Protein AF-A0ABD0PMD5-F1 (afdb_monomer)

Mean predicted aligned error: 9.63 Å

Secondary structure (DSSP, 8-state):
---EEEEESS--STHHHHHHHTSHHHHHHHHHTTT-EEEEESS--TTSHHHHHHHHHHHHHHHHTTT------HHHHHHHHHHHHHHHHHHHHHHHHHHHHHHHHTT-

Foldseek 3Di:
DDAAEAEDADDDDDPVVVVVCPDPVNVVVCVVVVVHYAYHYPNDCDPVVSVVVVVVSVVVVCVVVVNDDDDDDPVNVVVVVVVVVVVVVVVVVVVVVVVVVVVVVVVD

Organism: Cirrhinus mrigala (NCBI:txid683832)

InterPro domains:
  IPR006703 AIG1-type guanine nucleotide-binding (G) domain [PF04548] (1-87)
  IPR027417 P-loop containing nucleoside triphosphate hydrolase [G3DSA:3.40.50.300] (1-106)
  IPR045058 GTPase GIMA/IAN/Toc [PTHR10903] (1-98)

Nearest PDB structures (foldseek):
  3p1j-assembly2_C  TM=7.530E-01  e=1.617E-03  Homo sapiens
  3zjc-assembly3_E  TM=7.322E-01  e=2.457E-03  Homo sapiens
  3zjc-assembly6_F  TM=6.136E-01  e=3.248E-03  Homo sapiens
  4tle-assembly1_E  TM=4.376E-01  e=2.453E+00  Synechococcus elongatus PCC 7942 = FACHB-805
  4tlb-assembly1_F  TM=4.562E-01  e=3.024E+00  Synechococcus elongatus PCC 7942 = FACHB-805

Radius of gyration: 23.64 Å; Cα contacts (8 Å, |Δi|>4): 59; chains: 1; bounding box: 43×27×69 Å

pLDDT: mean 86.47, std 12.51, range [50.06, 97.69]

Solvent-accessible surface area (backbone atoms only — not comparable to full-atom values): 6458 Å² total; per-residue (Å²): 136,59,68,49,77,45,80,42,73,84,77,87,66,72,73,57,59,57,60,57,50,67,38,67,70,52,40,52,51,32,54,76,33,70,70,32,66,48,76,44,50,74,68,63,64,80,91,44,58,65,58,52,53,49,52,49,54,50,50,55,53,32,58,76,45,75,71,56,78,90,76,80,56,67,68,59,53,52,50,53,51,52,52,50,54,51,51,52,50,54,52,50,54,52,51,53,52,54,48,54,53,52,57,52,63,74,74,108

Structure (mmCIF, N/CA/C/O backbone):
data_AF-A0ABD0PMD5-F1
#
_entry.id   AF-A0ABD0PMD5-F1
#
loop_
_atom_site.group_PDB
_atom_site.id
_atom_site.type_symbol
_atom_site.label_atom_id
_atom_site.label_alt_id
_atom_site.label_comp_id
_atom_site.label_asym_id
_atom_site.label_entity_id
_atom_site.label_seq_id
_atom_site.pdbx_PDB_ins_code
_atom_site.Cartn_x
_atom_site.Cartn_y
_atom_site.Cartn_z
_atom_site.occupancy
_atom_site.B_iso_or_equiv
_atom_site.auth_seq_id
_atom_site.auth_comp_id
_atom_site.auth_asym_id
_atom_site.auth_atom_id
_atom_site.pdbx_PDB_model_num
ATOM 1 N N . HIS A 1 1 ? -6.587 1.522 -4.292 1.00 89.88 1 HIS A N 1
ATOM 2 C CA . HIS A 1 1 ? -5.395 1.467 -5.164 1.00 89.88 1 HIS A CA 1
ATOM 3 C C . HIS A 1 1 ? -4.168 1.526 -4.274 1.00 89.88 1 HIS A C 1
ATOM 5 O O . HIS A 1 1 ? -4.132 2.389 -3.409 1.00 89.88 1 HIS A O 1
ATOM 11 N N . MET A 1 2 ? -3.251 0.564 -4.386 1.00 94.69 2 MET A N 1
ATOM 12 C CA . MET A 1 2 ? -2.101 0.417 -3.482 1.00 94.69 2 MET A CA 1
ATOM 13 C C . MET A 1 2 ? -0.887 -0.096 -4.263 1.00 94.69 2 MET A C 1
ATOM 15 O O . MET A 1 2 ? -1.062 -0.868 -5.208 1.00 94.69 2 MET A O 1
ATOM 19 N N . ILE A 1 3 ? 0.311 0.306 -3.839 1.00 95.12 3 ILE A N 1
ATOM 20 C CA . ILE A 1 3 ? 1.605 -0.193 -4.322 1.00 95.12 3 ILE A CA 1
ATOM 21 C C . ILE A 1 3 ? 2.373 -0.703 -3.104 1.00 95.12 3 ILE A C 1
ATOM 23 O O . ILE A 1 3 ? 2.415 -0.020 -2.081 1.00 95.12 3 ILE A O 1
ATOM 27 N N . VAL A 1 4 ? 2.972 -1.888 -3.208 1.00 93.44 4 VAL A N 1
ATOM 28 C CA . VAL A 1 4 ? 3.857 -2.423 -2.163 1.00 93.44 4 VAL A CA 1
ATOM 29 C C . VAL A 1 4 ? 5.268 -1.874 -2.375 1.00 93.44 4 VAL A C 1
ATOM 31 O O . VAL A 1 4 ? 5.835 -2.041 -3.454 1.00 93.44 4 VAL A O 1
ATOM 34 N N . LEU A 1 5 ? 5.838 -1.218 -1.365 1.00 92.00 5 LEU A N 1
ATOM 35 C CA . LEU A 1 5 ? 7.208 -0.707 -1.409 1.00 92.00 5 LEU A CA 1
ATOM 36 C C . LEU A 1 5 ? 8.120 -1.599 -0.565 1.00 92.00 5 LEU A C 1
ATOM 38 O O . LEU A 1 5 ? 7.904 -1.738 0.637 1.00 92.00 5 LEU A O 1
ATOM 42 N N . PHE A 1 6 ? 9.147 -2.167 -1.189 1.00 87.25 6 PHE A N 1
ATOM 43 C CA . PHE A 1 6 ? 10.204 -2.906 -0.508 1.00 87.25 6 PHE A CA 1
ATOM 44 C C . PHE A 1 6 ? 11.434 -2.016 -0.374 1.00 87.25 6 PHE A C 1
ATOM 46 O O . PHE A 1 6 ? 11.976 -1.560 -1.375 1.00 87.25 6 PHE A O 1
ATOM 53 N N . THR A 1 7 ? 11.882 -1.771 0.852 1.00 84.88 7 THR A N 1
ATOM 54 C CA . THR A 1 7 ? 13.105 -1.012 1.131 1.00 84.88 7 THR A CA 1
ATOM 55 C C . THR A 1 7 ? 14.239 -1.969 1.477 1.00 84.88 7 THR A C 1
ATOM 57 O O . THR A 1 7 ? 14.064 -2.815 2.354 1.00 84.88 7 THR A O 1
ATOM 60 N N . CYS A 1 8 ? 15.390 -1.842 0.818 1.00 77.31 8 CYS A N 1
ATOM 61 C CA . CYS A 1 8 ? 16.562 -2.679 1.080 1.00 77.31 8 CYS A CA 1
ATOM 62 C C . CYS A 1 8 ? 17.785 -1.820 1.418 1.00 77.31 8 CYS A C 1
ATOM 64 O O . CYS A 1 8 ? 18.124 -0.910 0.661 1.00 77.31 8 CYS A O 1
ATOM 66 N N . GLU A 1 9 ? 18.453 -2.132 2.531 1.00 66.50 9 GLU A N 1
ATOM 67 C CA . GLU A 1 9 ? 19.648 -1.410 2.984 1.00 66.50 9 GLU A CA 1
ATOM 68 C C . GLU A 1 9 ? 20.966 -2.007 2.470 1.00 66.50 9 GLU A C 1
ATOM 70 O O . GLU A 1 9 ? 21.924 -1.263 2.345 1.00 66.50 9 GLU A O 1
ATOM 75 N N . ASP A 1 10 ? 21.061 -3.299 2.128 1.00 61.84 10 ASP A N 1
ATOM 76 C CA . ASP A 1 10 ? 22.391 -3.938 2.004 1.00 61.84 10 ASP A CA 1
ATOM 77 C C . ASP A 1 10 ? 22.637 -4.865 0.802 1.00 61.84 10 ASP A C 1
ATOM 79 O O . ASP A 1 10 ? 23.703 -5.473 0.723 1.00 61.84 10 ASP A O 1
ATOM 83 N N . HIS A 1 11 ? 21.725 -4.972 -0.171 1.00 56.06 11 HIS A N 1
ATOM 84 C CA . HIS A 1 11 ? 21.836 -6.037 -1.181 1.00 56.06 11 HIS A CA 1
ATOM 85 C C . HIS A 1 11 ? 22.007 -5.508 -2.617 1.00 56.06 11 HIS A C 1
ATOM 87 O O . HIS A 1 11 ? 21.247 -4.634 -3.048 1.00 56.06 11 HIS A O 1
ATOM 93 N N . PRO A 1 12 ? 22.992 -6.027 -3.379 1.00 50.06 12 PRO A N 1
ATOM 94 C CA . PRO A 1 12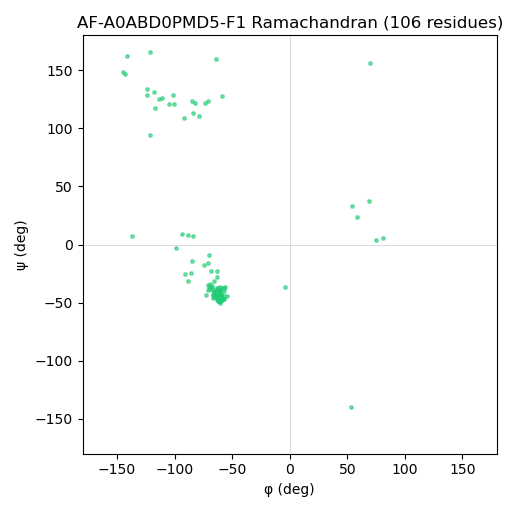 ? 23.197 -5.662 -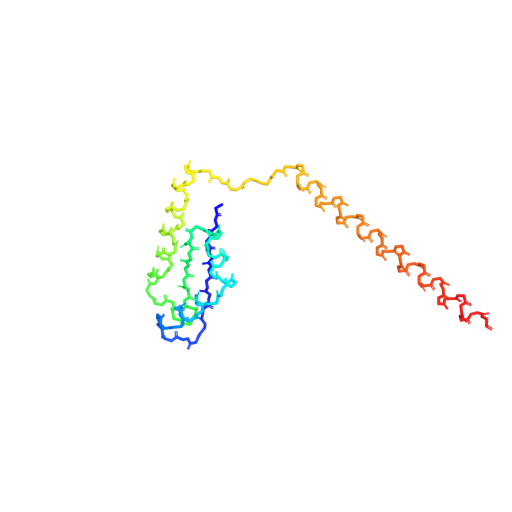4.772 1.00 50.06 12 PRO A CA 1
ATOM 95 C C . PRO A 1 12 ? 22.202 -6.404 -5.675 1.00 50.06 12 PRO A C 1
ATOM 97 O O . PRO A 1 12 ? 22.332 -7.606 -5.877 1.00 50.06 12 PRO A O 1
ATOM 100 N N . GLY A 1 13 ? 21.252 -5.665 -6.252 1.00 54.25 13 GLY A N 1
ATOM 101 C CA . GLY A 1 13 ? 20.540 -6.037 -7.481 1.00 54.25 13 GLY A CA 1
ATOM 102 C C . GLY A 1 13 ? 19.561 -7.221 -7.416 1.00 54.25 13 GLY A C 1
ATOM 103 O O . GLY A 1 13 ? 19.653 -8.105 -6.569 1.00 54.25 13 GLY A O 1
ATOM 104 N N . ASP A 1 14 ? 18.617 -7.185 -8.361 1.00 54.66 14 ASP A N 1
ATOM 105 C CA . ASP A 1 14 ? 17.538 -8.104 -8.785 1.00 54.66 14 ASP A CA 1
ATOM 106 C C . ASP A 1 14 ? 17.381 -9.500 -8.143 1.00 54.66 14 ASP A C 1
ATOM 108 O O . ASP A 1 14 ? 16.252 -9.937 -7.910 1.00 54.66 14 ASP A O 1
ATOM 112 N N . THR A 1 15 ? 18.469 -10.189 -7.805 1.00 52.91 15 THR A N 1
ATOM 113 C CA . THR A 1 15 ? 18.496 -11.579 -7.319 1.00 52.91 15 THR A CA 1
ATOM 114 C C . THR A 1 15 ? 17.674 -11.808 -6.041 1.00 52.91 15 THR A C 1
ATOM 116 O O . THR A 1 15 ? 17.009 -12.832 -5.910 1.00 52.91 15 THR A O 1
ATOM 119 N N . THR A 1 16 ? 17.664 -10.861 -5.096 1.00 56.91 16 THR A N 1
ATOM 120 C CA . THR A 1 16 ? 16.908 -11.010 -3.831 1.00 56.91 16 THR A CA 1
ATOM 121 C C . THR A 1 16 ? 15.454 -10.571 -3.940 1.00 56.91 16 THR A C 1
ATOM 123 O O . THR A 1 16 ? 14.611 -11.082 -3.208 1.00 56.91 16 THR A O 1
ATOM 126 N N . THR A 1 17 ? 15.120 -9.684 -4.880 1.00 58.44 17 THR A N 1
ATOM 127 C CA . THR A 1 17 ? 13.725 -9.289 -5.120 1.00 58.44 17 THR A CA 1
ATOM 128 C C . THR A 1 17 ? 12.914 -10.491 -5.588 1.00 58.44 17 THR A C 1
ATOM 130 O O . THR A 1 17 ? 11.841 -10.730 -5.048 1.00 58.44 17 THR A O 1
ATOM 133 N N . GLN A 1 18 ? 13.445 -11.296 -6.518 1.00 57.41 18 GLN A N 1
ATOM 134 C CA . GLN A 1 18 ? 12.802 -12.549 -6.933 1.00 57.41 18 GLN A CA 1
ATOM 135 C C . GLN A 1 18 ? 12.655 -13.536 -5.767 1.00 57.41 18 GLN A C 1
ATOM 137 O O . GLN A 1 18 ? 11.565 -14.056 -5.561 1.00 57.41 18 GLN A O 1
ATOM 142 N N . GLN A 1 19 ? 13.686 -13.704 -4.935 1.00 61.09 19 GLN A N 1
ATOM 143 C CA . GLN A 1 19 ? 13.639 -14.616 -3.782 1.00 61.09 19 GLN A CA 1
ATOM 144 C C . GLN A 1 19 ? 12.663 -14.165 -2.678 1.00 61.09 19 GLN A C 1
ATOM 146 O O . GLN A 1 19 ? 11.998 -14.992 -2.060 1.00 61.09 19 GLN A O 1
ATOM 151 N N . PHE A 1 20 ? 12.519 -12.859 -2.427 1.00 63.12 20 PHE A N 1
ATOM 152 C CA . PHE A 1 20 ? 11.505 -12.339 -1.495 1.00 63.12 20 PHE A CA 1
ATOM 153 C C . PHE A 1 20 ? 10.088 -12.473 -2.062 1.00 63.12 20 PHE A C 1
ATOM 155 O O . PHE A 1 20 ? 9.136 -12.739 -1.328 1.00 63.12 20 PHE A O 1
ATOM 162 N N . ILE A 1 21 ? 9.953 -12.317 -3.376 1.00 63.97 21 ILE A N 1
ATOM 163 C CA . ILE A 1 21 ? 8.706 -12.500 -4.115 1.00 63.97 21 ILE A CA 1
ATOM 164 C C . ILE A 1 21 ? 8.295 -13.978 -4.132 1.00 63.97 21 ILE A C 1
ATOM 166 O O . ILE A 1 21 ? 7.109 -14.239 -4.215 1.00 63.97 21 ILE A O 1
ATOM 170 N N . GLU A 1 22 ? 9.187 -14.949 -3.949 1.00 70.12 22 GLU A N 1
ATOM 171 C CA . GLU A 1 22 ? 8.823 -16.376 -3.868 1.00 70.12 22 GLU A CA 1
ATOM 172 C C . GLU A 1 22 ? 8.064 -16.768 -2.582 1.00 70.12 22 GLU A C 1
ATOM 174 O O . GLU A 1 22 ? 7.516 -17.867 -2.494 1.00 70.12 22 GLU A O 1
ATOM 179 N N . ASN A 1 23 ? 7.957 -15.879 -1.587 1.00 82.88 23 ASN A N 1
ATOM 180 C CA . ASN A 1 23 ? 7.127 -16.128 -0.410 1.00 82.88 23 ASN A CA 1
ATOM 181 C C . ASN A 1 23 ? 5.626 -16.060 -0.758 1.00 82.88 23 ASN A C 1
ATOM 183 O O . ASN A 1 23 ? 5.128 -15.019 -1.189 1.00 82.88 23 ASN A O 1
ATOM 187 N N . GLU A 1 24 ? 4.877 -17.131 -0.481 1.00 87.00 24 GLU A N 1
ATOM 188 C CA . GLU A 1 24 ? 3.445 -17.234 -0.812 1.00 87.00 24 GLU A CA 1
ATOM 189 C C . GLU A 1 24 ? 2.583 -16.108 -0.216 1.00 87.00 24 GLU A C 1
ATOM 191 O O . GLU A 1 24 ? 1.676 -15.597 -0.877 1.00 87.00 24 GLU A O 1
ATOM 196 N N . ASN A 1 25 ? 2.876 -15.661 1.010 1.00 88.19 25 ASN A N 1
ATOM 197 C CA . ASN A 1 25 ? 2.126 -14.571 1.640 1.00 88.19 25 ASN A CA 1
ATOM 198 C C . ASN A 1 25 ? 2.413 -13.227 0.962 1.00 88.19 25 ASN A C 1
ATOM 200 O O . ASN A 1 25 ? 1.510 -12.399 0.811 1.00 88.19 25 ASN A O 1
ATOM 204 N N . LEU A 1 26 ? 3.659 -13.008 0.532 1.00 86.94 26 LEU A N 1
ATOM 205 C CA . LEU A 1 26 ? 4.035 -11.807 -0.211 1.00 86.94 26 LEU A CA 1
ATOM 206 C C . LEU A 1 26 ? 3.451 -11.826 -1.625 1.00 86.94 26 LEU A C 1
ATOM 208 O O . LEU A 1 26 ? 2.923 -10.802 -2.056 1.00 86.94 26 LEU A O 1
ATOM 212 N N . GLN A 1 27 ? 3.431 -12.980 -2.299 1.00 89.12 27 GLN A N 1
ATOM 213 C CA . GLN A 1 27 ? 2.709 -13.145 -3.565 1.00 89.12 27 GLN A CA 1
ATOM 214 C C . GLN A 1 27 ? 1.235 -12.817 -3.425 1.00 89.12 27 GLN A C 1
ATOM 216 O O . GLN A 1 27 ? 0.683 -12.065 -4.227 1.00 89.12 27 GLN A O 1
ATOM 221 N N . TRP A 1 28 ? 0.598 -13.347 -2.384 1.00 93.19 28 TRP A N 1
ATOM 222 C CA . TRP A 1 28 ? -0.802 -13.070 -2.121 1.00 93.19 28 TRP A CA 1
ATOM 223 C C . TRP A 1 28 ? -1.046 -11.567 -1.938 1.00 93.19 28 TRP A C 1
ATOM 225 O O . TRP A 1 28 ? -1.951 -11.014 -2.566 1.00 93.19 28 TRP A O 1
ATOM 235 N N . LEU A 1 29 ? -0.213 -10.884 -1.145 1.00 92.31 29 LEU A N 1
ATOM 236 C CA . LEU A 1 29 ? -0.320 -9.441 -0.918 1.00 92.31 29 LEU A CA 1
ATOM 237 C C . LEU A 1 29 ? -0.120 -8.640 -2.213 1.00 92.31 29 LEU A C 1
ATOM 239 O O . LEU A 1 29 ? -0.940 -7.781 -2.539 1.00 92.31 29 LEU A O 1
ATOM 243 N N . ILE A 1 30 ? 0.932 -8.938 -2.976 1.00 91.31 30 ILE A N 1
ATOM 244 C CA . ILE A 1 30 ? 1.227 -8.283 -4.258 1.00 91.31 30 ILE A CA 1
ATOM 245 C C . ILE A 1 30 ? 0.078 -8.507 -5.251 1.00 91.31 30 ILE A C 1
ATOM 247 O O . ILE A 1 30 ? -0.361 -7.561 -5.912 1.00 91.31 30 ILE A O 1
ATOM 251 N N . GLY A 1 31 ? -0.481 -9.719 -5.287 1.00 93.19 31 GLY A N 1
ATOM 252 C CA . GLY A 1 31 ? -1.662 -10.058 -6.075 1.00 93.19 31 GLY A CA 1
ATOM 253 C C . GLY A 1 31 ? -2.886 -9.227 -5.682 1.00 93.19 31 GLY A C 1
ATOM 254 O O . GLY A 1 31 ? -3.565 -8.674 -6.548 1.00 93.19 31 GLY A O 1
ATOM 255 N N . LYS A 1 32 ? -3.135 -9.028 -4.378 1.00 95.12 32 LYS A N 1
ATOM 256 C CA . LYS A 1 32 ? -4.181 -8.101 -3.892 1.00 95.12 32 LYS A CA 1
ATOM 257 C C . LYS A 1 32 ? -3.911 -6.651 -4.284 1.00 95.12 32 LYS A C 1
ATOM 259 O O . LYS A 1 32 ? -4.853 -5.884 -4.486 1.00 95.12 32 LYS A O 1
ATOM 264 N N . CYS A 1 33 ? -2.647 -6.282 -4.450 1.00 93.81 33 CYS A N 1
ATOM 265 C CA . CYS A 1 33 ? -2.244 -4.979 -4.956 1.00 93.81 33 CYS A CA 1
ATOM 266 C C . CYS A 1 33 ? -2.245 -4.890 -6.491 1.00 93.81 33 CYS A C 1
ATOM 268 O O . CYS A 1 33 ? -1.867 -3.845 -7.014 1.00 93.81 33 CYS A 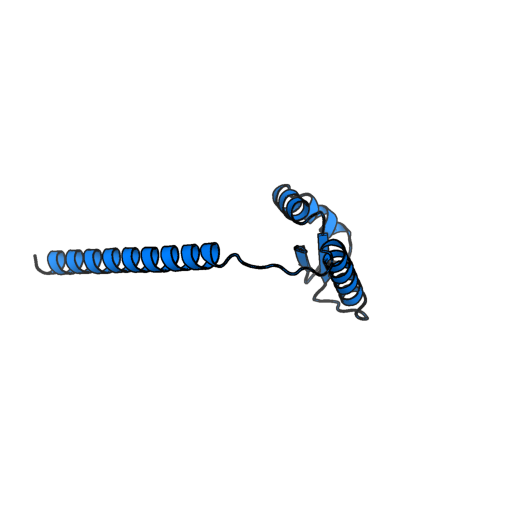O 1
ATOM 270 N N . GLY A 1 34 ? -2.725 -5.896 -7.229 1.00 92.62 34 GLY A N 1
ATOM 271 C CA . GLY A 1 34 ? -2.764 -5.878 -8.696 1.00 92.62 34 GLY A CA 1
ATOM 272 C C . GLY A 1 34 ? -1.371 -5.944 -9.318 1.00 92.62 34 GLY A C 1
ATOM 273 O O . GLY A 1 34 ? -1.098 -5.240 -10.285 1.00 92.62 34 GLY A O 1
ATOM 274 N N . ASN A 1 35 ? -0.479 -6.726 -8.708 1.00 91.56 35 ASN A N 1
ATOM 275 C CA . ASN A 1 35 ? 0.919 -6.897 -9.105 1.00 91.56 35 ASN A CA 1
ATOM 276 C C . ASN A 1 35 ? 1.737 -5.596 -9.132 1.00 91.56 35 ASN A C 1
ATOM 278 O O . ASN A 1 35 ? 2.767 -5.506 -9.795 1.00 91.56 35 ASN A O 1
ATOM 282 N N . ARG A 1 36 ? 1.307 -4.584 -8.369 1.00 93.06 36 ARG A N 1
ATOM 283 C CA . ARG A 1 36 ? 2.035 -3.322 -8.210 1.00 93.06 36 ARG A CA 1
ATOM 284 C C . ARG A 1 36 ? 2.970 -3.394 -7.011 1.00 93.06 36 ARG A C 1
ATOM 286 O O . ARG A 1 36 ? 2.525 -3.335 -5.863 1.00 93.06 36 ARG A O 1
ATOM 293 N N . TYR A 1 37 ? 4.265 -3.445 -7.287 1.00 91.81 37 TYR A N 1
ATOM 294 C CA . TYR A 1 37 ? 5.307 -3.278 -6.282 1.00 91.81 37 TYR A CA 1
ATOM 295 C C . TYR A 1 37 ? 6.487 -2.469 -6.830 1.00 91.81 37 TYR A C 1
ATOM 297 O O . TYR A 1 37 ? 6.655 -2.309 -8.045 1.00 91.81 37 TYR A O 1
ATOM 305 N N . HIS A 1 38 ? 7.306 -1.942 -5.930 1.00 90.19 38 HIS A N 1
ATOM 306 C CA . HIS A 1 38 ? 8.549 -1.252 -6.250 1.00 90.19 38 HIS A CA 1
ATOM 307 C C . HIS A 1 38 ? 9.608 -1.582 -5.195 1.00 90.19 38 HIS A C 1
ATOM 309 O O . HIS A 1 38 ? 9.274 -1.790 -4.029 1.00 90.19 38 HIS A O 1
ATOM 315 N N . VAL A 1 39 ? 10.869 -1.643 -5.613 1.00 86.69 39 VAL A N 1
ATOM 316 C CA . VAL A 1 39 ? 12.010 -1.896 -4.731 1.00 86.69 39 VAL A CA 1
ATOM 317 C C . VAL A 1 39 ? 12.854 -0.638 -4.697 1.00 86.69 39 VAL A C 1
ATOM 319 O O . VAL A 1 39 ? 13.250 -0.143 -5.744 1.00 86.69 39 VAL A O 1
ATOM 322 N N . LEU A 1 40 ? 13.107 -0.133 -3.496 1.00 85.62 40 LEU A N 1
ATOM 323 C CA . LEU A 1 40 ? 13.885 1.067 -3.250 1.00 85.62 40 LEU A CA 1
ATOM 324 C C . LEU A 1 40 ? 15.126 0.699 -2.437 1.00 85.62 40 LEU A C 1
ATOM 326 O O . LEU A 1 40 ? 15.023 0.234 -1.298 1.00 85.62 40 LEU A O 1
ATOM 330 N N . ASN A 1 41 ? 16.303 0.915 -3.015 1.00 83.19 41 ASN A N 1
ATOM 331 C CA . ASN A 1 41 ? 17.565 0.765 -2.304 1.00 83.19 41 ASN A CA 1
ATOM 332 C C . ASN A 1 41 ? 17.870 2.052 -1.527 1.00 83.19 41 ASN A C 1
ATOM 334 O O . ASN A 1 41 ? 18.125 3.100 -2.118 1.00 83.19 41 ASN A O 1
ATOM 338 N N . THR A 1 42 ? 17.854 1.980 -0.197 1.00 81.31 42 THR A N 1
ATOM 339 C CA . THR A 1 42 ? 18.043 3.150 0.677 1.00 81.31 42 THR A CA 1
ATOM 340 C C . THR A 1 42 ? 19.511 3.486 0.935 1.00 81.31 42 THR A C 1
ATOM 342 O O . THR A 1 42 ? 19.807 4.587 1.401 1.00 81.31 42 THR A O 1
ATOM 345 N N . LYS A 1 43 ? 20.441 2.580 0.612 1.00 76.69 43 LYS A N 1
ATOM 346 C CA . LYS A 1 43 ? 21.891 2.797 0.739 1.00 76.69 43 LYS A CA 1
ATOM 347 C C . LYS A 1 43 ? 22.497 3.421 -0.511 1.00 76.69 43 LYS A C 1
ATOM 349 O O . LYS A 1 43 ? 23.446 4.193 -0.405 1.00 76.69 43 LYS A O 1
ATOM 354 N N . ASN A 1 44 ? 21.941 3.127 -1.685 1.00 73.88 44 ASN A N 1
ATOM 355 C CA . ASN A 1 44 ? 22.356 3.729 -2.947 1.00 73.88 44 ASN A CA 1
ATOM 356 C C . ASN A 1 44 ? 21.188 4.456 -3.622 1.00 73.88 44 ASN A C 1
ATOM 358 O O . ASN A 1 44 ? 20.426 3.870 -4.390 1.00 73.88 44 ASN A O 1
ATOM 362 N N . TRP A 1 45 ? 21.102 5.758 -3.353 1.00 74.19 45 TRP A N 1
ATOM 363 C CA . TRP A 1 45 ? 20.103 6.656 -3.936 1.00 74.19 45 TRP A CA 1
ATOM 364 C C . TRP A 1 45 ? 20.336 6.938 -5.430 1.00 74.19 45 TRP A C 1
ATOM 366 O O . TRP A 1 45 ? 19.416 7.385 -6.117 1.00 74.19 45 TRP A O 1
ATOM 376 N N . GLY A 1 46 ? 21.535 6.635 -5.946 1.00 73.06 46 GLY A N 1
ATOM 377 C CA . GLY A 1 46 ? 21.888 6.824 -7.350 1.00 73.06 46 GLY A CA 1
ATOM 378 C C . GLY A 1 46 ? 21.631 8.250 -7.852 1.00 73.06 46 GLY A C 1
ATOM 379 O O . GLY A 1 46 ? 21.873 9.229 -7.152 1.00 73.06 46 GLY A O 1
ATOM 380 N N . ASP A 1 47 ? 21.124 8.342 -9.079 1.00 85.00 47 ASP A N 1
ATOM 381 C CA . ASP A 1 47 ? 20.751 9.564 -9.805 1.00 85.00 47 ASP A CA 1
ATOM 382 C C . ASP A 1 47 ? 19.264 9.950 -9.643 1.00 85.00 47 ASP A C 1
ATOM 384 O O . ASP A 1 47 ? 18.765 10.833 -10.339 1.00 85.00 47 ASP A O 1
ATOM 388 N N . GLY A 1 48 ? 18.529 9.282 -8.746 1.00 86.81 48 GLY A N 1
ATOM 389 C CA . GLY A 1 48 ? 17.083 9.470 -8.586 1.00 86.81 48 GLY A CA 1
ATOM 390 C C . GLY A 1 48 ? 16.214 8.705 -9.596 1.00 86.81 48 GLY A C 1
ATOM 391 O O . GLY A 1 48 ? 14.985 8.835 -9.564 1.00 86.81 48 GLY A O 1
ATOM 392 N N . SER A 1 49 ? 16.802 7.865 -10.453 1.00 88.62 49 SER A N 1
ATOM 393 C CA . SER A 1 49 ? 16.067 6.982 -11.377 1.00 88.62 49 SER A CA 1
ATOM 394 C C . SER A 1 49 ? 15.051 6.084 -10.664 1.00 88.62 49 SER A C 1
ATOM 396 O O . SER A 1 49 ? 13.895 6.038 -11.077 1.00 88.62 49 SER A O 1
ATOM 398 N N . GLN A 1 50 ? 15.421 5.464 -9.538 1.00 88.38 50 GLN A N 1
ATOM 399 C CA . GLN A 1 50 ? 14.520 4.611 -8.742 1.00 88.38 50 GLN A CA 1
ATOM 400 C C . GLN A 1 50 ? 13.254 5.365 -8.296 1.00 88.38 50 GLN A C 1
ATOM 402 O O . GLN A 1 50 ? 12.132 4.879 -8.438 1.00 88.38 50 GLN A O 1
ATOM 407 N N . VAL A 1 51 ? 13.414 6.602 -7.815 1.00 90.25 51 VAL A N 1
ATOM 408 C CA . VAL A 1 51 ? 12.282 7.45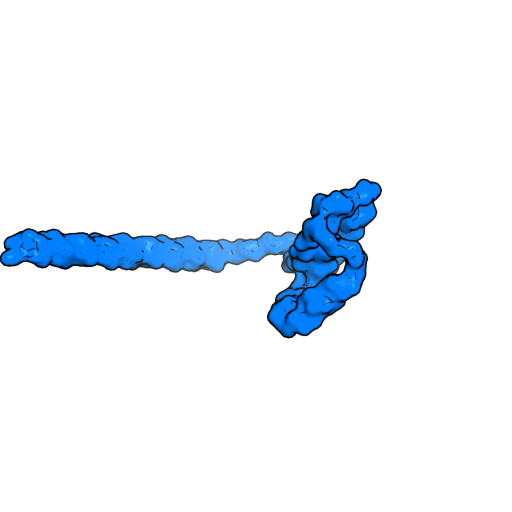2 -7.411 1.00 90.25 51 VAL A CA 1
ATOM 409 C C . VAL A 1 51 ? 11.435 7.834 -8.625 1.00 90.25 51 VAL A C 1
ATOM 411 O O . VAL A 1 51 ? 10.208 7.816 -8.553 1.00 90.25 51 VAL A O 1
ATOM 414 N N . THR A 1 52 ? 12.075 8.126 -9.756 1.00 94.38 52 THR A N 1
ATOM 415 C CA . THR A 1 52 ? 11.385 8.434 -11.016 1.00 94.38 52 THR A CA 1
ATOM 416 C C . THR A 1 52 ? 10.526 7.255 -11.487 1.00 94.38 52 THR A C 1
ATOM 418 O O . THR A 1 52 ? 9.365 7.439 -11.857 1.00 94.38 52 THR A O 1
ATOM 421 N N . GLU A 1 53 ? 11.039 6.026 -11.407 1.00 92.94 53 GLU A N 1
ATOM 422 C CA . GLU A 1 53 ? 10.281 4.813 -11.730 1.00 92.94 53 GLU A CA 1
ATOM 423 C C . GLU A 1 53 ? 9.112 4.572 -10.769 1.00 92.94 53 GLU A C 1
ATOM 425 O O . GLU A 1 53 ? 8.027 4.167 -11.197 1.00 92.94 53 GLU A O 1
ATOM 430 N N . LEU A 1 54 ? 9.299 4.836 -9.472 1.00 94.19 54 LEU A N 1
ATOM 431 C CA . LEU A 1 54 ? 8.212 4.770 -8.495 1.00 94.19 54 LEU A CA 1
ATOM 432 C C . LEU A 1 54 ? 7.099 5.771 -8.834 1.00 94.19 54 LEU A C 1
ATOM 434 O O . LEU A 1 54 ? 5.924 5.401 -8.841 1.00 94.19 54 LEU A O 1
ATOM 438 N N . LEU A 1 55 ? 7.455 7.018 -9.153 1.00 96.62 55 LEU A N 1
ATOM 439 C CA . LEU A 1 55 ? 6.490 8.052 -9.533 1.00 96.62 55 LEU A CA 1
ATOM 440 C C . LEU A 1 55 ? 5.721 7.676 -10.803 1.00 96.62 55 LEU A C 1
ATOM 442 O O . LEU A 1 55 ? 4.505 7.855 -10.847 1.00 96.62 55 LEU A O 1
ATOM 446 N N . LYS A 1 56 ? 6.388 7.068 -11.790 1.00 97.12 56 LYS A N 1
ATOM 447 C CA . LYS A 1 56 ? 5.724 6.544 -12.990 1.00 97.12 56 LYS A CA 1
ATOM 448 C C . LYS A 1 56 ? 4.680 5.475 -12.646 1.00 97.12 56 LYS A C 1
ATOM 450 O O . LYS A 1 56 ? 3.538 5.574 -13.088 1.00 97.12 56 LYS A O 1
ATOM 455 N N . LYS A 1 57 ? 5.023 4.507 -11.786 1.00 95.69 57 LYS A N 1
ATOM 456 C CA . LYS A 1 57 ? 4.074 3.478 -11.309 1.00 95.69 57 LYS A CA 1
ATOM 457 C C . LYS A 1 57 ? 2.883 4.086 -10.557 1.00 95.69 57 LYS A C 1
ATOM 459 O O . LYS A 1 57 ? 1.762 3.587 -10.662 1.00 95.69 57 LYS A O 1
ATOM 464 N N . ILE A 1 58 ? 3.107 5.156 -9.789 1.00 95.88 58 ILE A N 1
ATOM 465 C CA . ILE A 1 58 ? 2.034 5.898 -9.108 1.00 95.88 58 ILE A CA 1
ATOM 466 C C . ILE A 1 58 ? 1.116 6.569 -10.132 1.00 95.88 58 ILE A C 1
ATOM 468 O O . ILE A 1 58 ? -0.103 6.459 -10.005 1.00 95.88 58 ILE A O 1
ATOM 472 N N . GLN A 1 59 ? 1.676 7.218 -11.153 1.00 95.56 59 GLN A N 1
ATOM 473 C CA . GLN A 1 59 ? 0.893 7.861 -12.205 1.00 95.56 59 GLN A CA 1
ATOM 474 C C . GLN A 1 59 ? 0.025 6.842 -12.959 1.00 95.56 59 GLN A C 1
ATOM 476 O O . GLN A 1 59 ? -1.188 7.028 -13.044 1.00 95.56 59 GLN A O 1
ATOM 481 N N . GLU A 1 60 ? 0.601 5.716 -13.385 1.00 94.81 60 GLU A N 1
ATOM 482 C CA . GLU A 1 60 ? -0.132 4.612 -14.025 1.00 94.81 60 GLU A CA 1
ATOM 483 C C . GLU A 1 60 ? -1.264 4.079 -13.124 1.00 94.81 60 GLU A C 1
ATOM 485 O O . GLU A 1 60 ? -2.379 3.808 -13.575 1.00 94.81 60 GLU A O 1
ATOM 490 N N . MET A 1 61 ? -1.015 3.967 -11.814 1.00 95.19 61 MET A N 1
ATOM 491 C CA . MET A 1 61 ? -2.032 3.562 -10.843 1.00 95.19 61 MET A CA 1
ATOM 492 C C . MET A 1 61 ? -3.198 4.559 -10.750 1.00 95.19 61 MET A C 1
ATOM 494 O O . MET A 1 61 ? -4.340 4.118 -10.570 1.00 95.19 61 MET A O 1
ATOM 498 N N . VAL A 1 62 ? -2.916 5.864 -10.798 1.00 93.50 62 VAL A N 1
ATOM 499 C CA . VAL A 1 62 ? -3.919 6.940 -10.715 1.00 93.50 62 VAL A CA 1
ATOM 500 C C . VAL A 1 62 ? -4.729 7.019 -12.006 1.00 93.50 62 VAL A C 1
ATOM 502 O O . VAL A 1 62 ? -5.957 7.097 -11.948 1.00 93.50 62 VAL A O 1
ATOM 505 N N . GLU A 1 63 ? -4.074 6.919 -13.161 1.00 93.06 63 GLU A N 1
ATOM 506 C CA . GLU A 1 63 ? -4.725 6.849 -14.474 1.00 93.06 63 GLU A CA 1
ATOM 507 C C . GLU A 1 63 ? -5.646 5.626 -14.564 1.00 93.06 63 GLU A C 1
ATOM 509 O O . GLU A 1 63 ? -6.818 5.751 -14.924 1.00 93.06 63 GLU A O 1
ATOM 514 N N . GLY A 1 64 ? -5.175 4.458 -14.111 1.00 90.12 64 GLY A N 1
ATOM 515 C CA . GLY A 1 64 ? -5.996 3.250 -13.989 1.00 90.12 64 GLY A CA 1
ATOM 516 C C . GLY A 1 64 ? -7.161 3.385 -12.997 1.00 90.12 64 GLY A C 1
ATOM 517 O O . GLY A 1 64 ? -8.161 2.681 -13.129 1.00 90.12 64 GLY A O 1
ATOM 518 N N . ASN A 1 65 ? -7.074 4.309 -12.032 1.00 91.25 65 ASN A N 1
ATOM 519 C CA . ASN A 1 65 ? -8.181 4.683 -11.141 1.00 91.25 65 ASN A CA 1
ATOM 520 C C . ASN A 1 65 ? -9.066 5.810 -11.706 1.00 91.25 65 ASN A C 1
ATOM 522 O O . ASN A 1 65 ? -9.901 6.352 -10.985 1.00 91.25 65 ASN A O 1
ATOM 526 N N . ARG A 1 66 ? -8.869 6.224 -12.965 1.00 90.81 66 ARG A N 1
ATOM 527 C CA . ARG A 1 66 ? -9.572 7.358 -13.595 1.00 90.81 66 ARG A CA 1
ATOM 528 C C . ARG A 1 66 ? -9.455 8.663 -12.795 1.00 90.81 66 ARG A C 1
ATOM 530 O O . ARG A 1 66 ? -10.397 9.447 -12.746 1.00 90.81 66 ARG A O 1
ATOM 537 N N . GLY A 1 67 ? -8.322 8.871 -12.123 1.00 85.06 67 GLY A N 1
ATOM 538 C CA . GLY A 1 67 ? -8.103 10.031 -11.253 1.00 85.06 67 GLY A CA 1
ATOM 539 C C . GLY A 1 67 ? -8.832 9.971 -9.905 1.00 85.06 67 GLY A C 1
ATOM 540 O O . GLY A 1 67 ? -8.754 10.920 -9.130 1.00 85.06 67 GLY A O 1
ATOM 541 N N . GLY A 1 68 ? -9.523 8.870 -9.594 1.00 87.25 68 GLY A N 1
ATOM 542 C CA . GLY A 1 68 ? -10.129 8.658 -8.287 1.00 87.25 68 GLY A CA 1
ATOM 543 C C . GLY A 1 68 ? -9.081 8.571 -7.176 1.00 87.25 68 GLY A C 1
ATOM 544 O O . GLY A 1 68 ? -7.913 8.236 -7.403 1.00 87.25 68 GLY A O 1
ATOM 545 N N . HIS A 1 69 ? -9.513 8.802 -5.943 1.00 87.94 69 HIS A N 1
ATOM 546 C CA . HIS A 1 69 ? -8.696 8.612 -4.750 1.00 87.94 69 HIS A CA 1
ATOM 547 C C . HIS A 1 69 ? -9.368 7.611 -3.809 1.00 87.94 69 HIS A C 1
ATOM 549 O O . HIS A 1 69 ? -10.515 7.211 -4.007 1.00 87.94 69 HIS A O 1
ATOM 555 N N . TYR A 1 70 ? -8.616 7.123 -2.826 1.00 87.88 70 TYR A N 1
ATOM 556 C CA . TYR A 1 70 ? -9.187 6.247 -1.814 1.00 87.88 70 TYR A CA 1
ATOM 557 C C . TYR A 1 70 ? -10.052 7.068 -0.855 1.00 87.88 70 TYR A C 1
ATOM 559 O O . TYR A 1 70 ? -9.548 7.974 -0.195 1.00 87.88 70 TYR A O 1
ATOM 567 N N . GLU A 1 71 ? -11.329 6.714 -0.758 1.00 88.25 71 GLU A N 1
ATOM 568 C CA . GLU A 1 71 ? -12.274 7.307 0.181 1.00 88.25 71 GLU A CA 1
ATOM 569 C C . GLU A 1 71 ? -12.647 6.277 1.249 1.00 88.25 71 GLU A C 1
ATOM 571 O O . GLU A 1 71 ? -13.073 5.159 0.949 1.00 88.25 71 GLU A O 1
ATOM 576 N N . ILE A 1 72 ? -12.488 6.650 2.519 1.00 86.94 72 ILE A N 1
ATOM 577 C CA . ILE A 1 72 ? -12.978 5.836 3.631 1.00 86.94 72 ILE A CA 1
ATOM 578 C C . ILE A 1 72 ? -14.458 6.143 3.807 1.00 86.94 72 ILE A C 1
ATOM 580 O O . ILE A 1 72 ? -14.839 7.282 4.076 1.00 86.94 72 ILE A O 1
ATOM 584 N N . ASN A 1 73 ? -15.296 5.112 3.715 1.00 89.94 73 ASN A N 1
ATOM 585 C CA . ASN A 1 73 ? -16.711 5.250 4.022 1.00 89.94 73 ASN A CA 1
ATOM 586 C C . ASN A 1 73 ? -16.886 5.729 5.480 1.00 89.94 73 ASN A C 1
ATOM 588 O O . ASN A 1 73 ? -16.364 5.125 6.422 1.00 89.94 73 ASN A O 1
ATOM 592 N N . ARG A 1 74 ? -17.654 6.808 5.664 1.00 91.00 74 ARG A N 1
ATOM 593 C CA . ARG A 1 74 ? -17.896 7.442 6.968 1.00 91.00 74 ARG A CA 1
ATOM 594 C C . ARG A 1 74 ? -18.470 6.477 8.010 1.00 91.00 74 ARG A C 1
ATOM 596 O O . ARG A 1 74 ? -18.077 6.546 9.172 1.00 91.00 74 ARG A O 1
ATOM 603 N N . ASP A 1 75 ? -19.339 5.555 7.608 1.00 93.44 75 ASP A N 1
ATOM 604 C CA . ASP A 1 75 ? -19.917 4.543 8.496 1.00 93.44 75 ASP A CA 1
ATOM 605 C C . ASP A 1 75 ? -18.853 3.550 8.960 1.00 93.44 75 ASP A C 1
ATOM 607 O O . ASP A 1 75 ? -18.838 3.145 10.121 1.00 93.44 75 ASP A O 1
ATOM 611 N N . THR A 1 76 ? -17.916 3.196 8.074 1.00 91.19 76 THR A N 1
ATOM 612 C CA . THR A 1 76 ? -16.776 2.340 8.432 1.00 91.19 76 THR A CA 1
ATOM 613 C C . THR A 1 76 ? -15.893 3.035 9.463 1.00 91.19 76 THR A C 1
ATOM 615 O O . THR A 1 76 ? -15.542 2.423 10.472 1.00 91.19 76 THR A O 1
ATOM 618 N N . LEU A 1 77 ? -15.597 4.325 9.265 1.00 92.19 77 LEU A N 1
ATOM 619 C CA . LEU A 1 77 ? -14.825 5.116 10.226 1.00 92.19 77 LEU A CA 1
ATOM 620 C C . LEU A 1 77 ? -15.521 5.167 11.596 1.00 92.19 77 LEU A C 1
ATOM 622 O O . LEU A 1 77 ? -14.911 4.827 12.609 1.00 92.19 77 LEU A O 1
ATOM 626 N N . GLN A 1 78 ? -16.822 5.474 11.624 1.00 94.62 78 GLN A N 1
ATOM 627 C CA . GLN A 1 78 ? -17.603 5.498 12.865 1.00 94.62 78 GLN A CA 1
ATOM 628 C C . GLN A 1 78 ? -17.650 4.136 13.568 1.00 94.62 78 GLN A C 1
ATOM 630 O O . GLN A 1 78 ? -17.610 4.070 14.796 1.00 94.62 78 GLN A O 1
ATOM 635 N N . GLN A 1 79 ? -17.764 3.035 12.821 1.00 95.06 79 GLN A N 1
ATOM 636 C CA . GLN A 1 79 ? -17.764 1.693 13.406 1.00 95.06 79 GLN A CA 1
ATOM 637 C C . GLN A 1 79 ? -16.416 1.345 14.040 1.00 95.06 79 GLN A C 1
ATOM 639 O O . GLN A 1 79 ? -16.390 0.759 15.124 1.00 95.06 79 GLN A O 1
ATOM 644 N N . VAL A 1 80 ? -15.308 1.705 13.385 1.00 94.69 80 VAL A N 1
ATOM 645 C CA . VAL A 1 80 ? -13.954 1.504 13.919 1.00 94.69 80 VAL A CA 1
ATOM 646 C C . VAL A 1 80 ? -13.765 2.306 15.206 1.00 94.69 80 VAL A C 1
ATOM 648 O O . VAL A 1 80 ? -13.326 1.744 16.210 1.00 94.69 80 VAL A O 1
ATOM 651 N N . GLU A 1 81 ? -14.170 3.577 15.218 1.00 95.75 81 GLU A N 1
ATOM 652 C CA . GLU A 1 81 ? -14.109 4.432 16.409 1.00 95.75 81 GLU A CA 1
ATOM 653 C C . GLU A 1 81 ? -14.959 3.880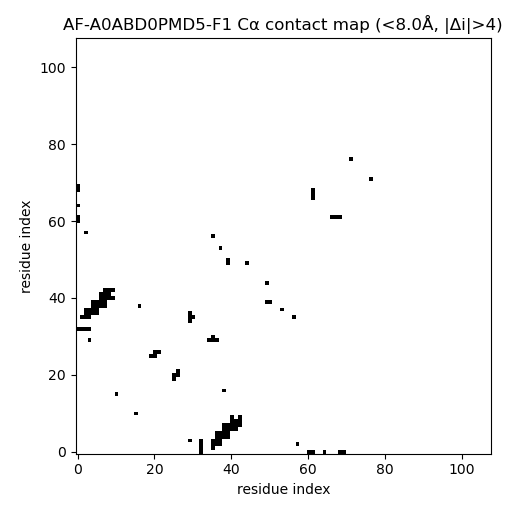 17.559 1.00 95.75 81 GLU A C 1
ATOM 655 O O . GLU A 1 81 ? -14.454 3.709 18.669 1.00 95.75 81 GLU A O 1
ATOM 660 N N . LYS A 1 82 ? -16.219 3.507 17.297 1.00 97.00 82 LYS A N 1
ATOM 661 C CA . LYS A 1 82 ? -17.107 2.912 18.311 1.00 97.00 82 LYS A CA 1
ATOM 662 C C . LYS A 1 82 ? -16.517 1.639 18.911 1.00 97.00 82 LYS A C 1
ATOM 664 O O . LYS A 1 82 ? -16.492 1.499 20.133 1.00 97.00 82 LYS A O 1
ATOM 669 N N . LYS A 1 83 ? -16.017 0.725 18.069 1.00 97.12 83 LYS A N 1
ATOM 670 C CA . LYS A 1 83 ? -15.378 -0.518 18.531 1.00 97.12 83 LYS A CA 1
ATOM 671 C C . LYS A 1 83 ? -14.153 -0.228 19.390 1.00 97.12 83 LYS A C 1
ATOM 673 O O . LYS A 1 83 ? -13.992 -0.868 20.426 1.00 97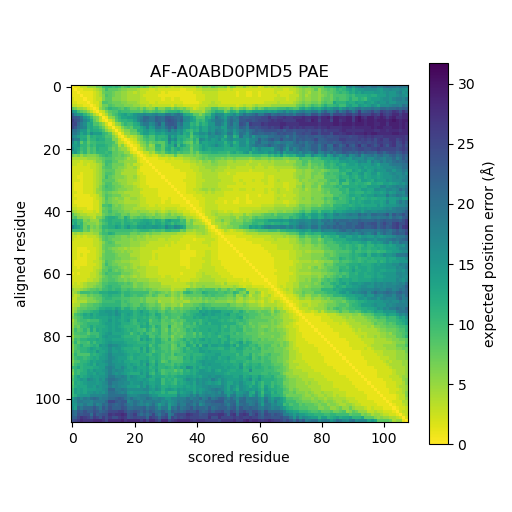.12 83 LYS A O 1
ATOM 678 N N . ARG A 1 84 ? -13.323 0.739 18.991 1.00 96.25 84 ARG A N 1
ATOM 679 C CA . ARG A 1 84 ? -12.150 1.160 19.762 1.00 96.25 84 ARG A CA 1
ATOM 680 C C . ARG A 1 84 ? -12.554 1.692 21.139 1.00 96.25 84 ARG A C 1
ATOM 682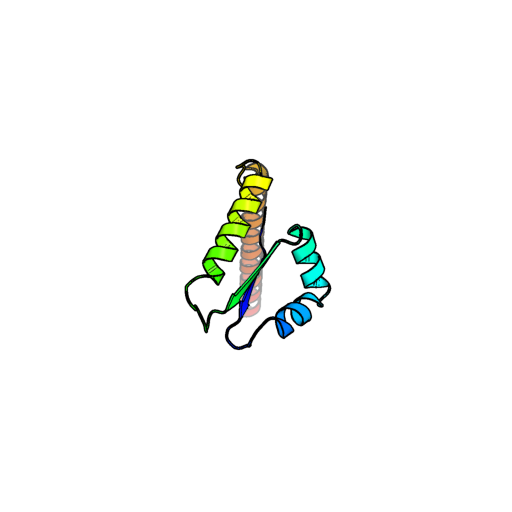 O O . ARG A 1 84 ? -12.051 1.196 22.142 1.00 96.25 84 ARG A O 1
ATOM 689 N N . THR A 1 85 ? -13.516 2.613 21.207 1.00 97.12 85 THR A N 1
ATOM 690 C CA . THR A 1 85 ? -14.011 3.155 22.483 1.00 97.12 85 THR A CA 1
ATOM 691 C C . THR A 1 85 ? -14.613 2.069 23.376 1.00 97.12 85 THR A C 1
ATOM 693 O O . THR A 1 85 ? -14.421 2.075 24.590 1.00 97.12 85 THR A O 1
ATOM 696 N N . GLU A 1 86 ? -15.345 1.112 22.805 1.00 97.56 86 GLU A N 1
ATOM 697 C CA . GLU A 1 86 ? -15.930 0.016 23.579 1.00 97.56 86 GLU A CA 1
ATOM 698 C C . GLU A 1 86 ? -14.865 -0.953 24.115 1.00 97.56 86 GLU A C 1
ATOM 700 O O . GLU A 1 86 ? -14.968 -1.423 25.250 1.00 97.56 86 GLU A O 1
ATOM 705 N N . GLN A 1 87 ? -13.821 -1.232 23.331 1.00 97.25 87 GLN A N 1
ATOM 706 C CA . GLN A 1 87 ? -12.676 -2.025 23.781 1.00 97.25 87 GLN A CA 1
ATOM 707 C C . GLN A 1 87 ? -11.905 -1.323 24.904 1.00 97.25 87 GLN A C 1
ATOM 709 O O . GLN A 1 87 ? -11.576 -1.975 25.895 1.00 97.25 87 GLN A O 1
ATOM 714 N N . GLU A 1 88 ? -11.679 -0.013 24.789 1.00 97.50 88 GLU A N 1
ATOM 715 C CA . GLU A 1 88 ? -11.042 0.805 25.829 1.00 97.50 88 GLU A CA 1
ATOM 716 C C . GLU A 1 88 ? -11.861 0.772 27.133 1.00 97.50 88 GLU A C 1
ATOM 718 O O . GLU A 1 88 ? -11.324 0.421 28.184 1.00 97.50 88 GLU A O 1
ATOM 723 N N . LYS A 1 89 ? -13.185 0.986 27.068 1.00 97.56 89 LYS A N 1
ATOM 724 C CA . LYS A 1 89 ? -14.077 0.876 28.242 1.00 97.56 89 LYS A CA 1
ATOM 725 C C . LYS A 1 89 ? -14.024 -0.506 28.892 1.00 97.56 89 LYS A C 1
ATOM 727 O O . LYS A 1 89 ? -13.873 -0.614 30.107 1.00 97.56 89 LYS A O 1
ATOM 732 N N . LYS A 1 90 ? -14.101 -1.577 28.094 1.00 97.44 90 LYS A N 1
ATOM 733 C CA . LYS A 1 90 ? -14.005 -2.957 28.601 1.00 97.44 90 LYS A CA 1
ATOM 734 C C . LYS A 1 90 ? -12.650 -3.227 29.257 1.00 97.44 90 LYS A C 1
ATOM 736 O O . LYS A 1 90 ? -12.594 -3.958 30.247 1.00 97.44 90 LYS A O 1
ATOM 741 N N . ALA A 1 91 ? -11.561 -2.675 28.723 1.00 97.62 91 ALA A N 1
ATOM 742 C CA . ALA A 1 91 ? -10.233 -2.801 29.315 1.00 97.62 91 ALA A CA 1
ATOM 743 C C . ALA A 1 91 ? -10.145 -2.072 30.667 1.00 97.62 91 ALA A C 1
ATOM 745 O O . ALA A 1 91 ? -9.651 -2.654 31.637 1.00 97.62 91 ALA A O 1
ATOM 746 N N . ASP A 1 92 ? -10.693 -0.859 30.768 1.00 97.69 92 ASP A N 1
ATOM 747 C CA . ASP A 1 92 ? -10.733 -0.103 32.023 1.00 97.69 92 ASP A CA 1
ATOM 748 C C . ASP A 1 92 ? -11.609 -0.768 33.088 1.00 97.69 92 ASP A C 1
ATOM 750 O O . ASP A 1 92 ? -11.185 -0.903 34.237 1.00 97.69 92 ASP A O 1
ATOM 754 N N . GLU A 1 93 ? -12.785 -1.279 32.725 1.00 97.56 93 GLU A N 1
ATOM 755 C CA . GLU A 1 93 ? -13.640 -2.028 33.653 1.00 97.56 93 GLU A CA 1
ATOM 756 C C . GLU A 1 93 ? -12.935 -3.271 34.208 1.00 97.56 93 GLU A C 1
ATOM 758 O O . GLU A 1 93 ? -13.003 -3.551 35.409 1.00 97.56 93 GLU A O 1
ATOM 763 N N . ARG A 1 94 ? -12.225 -4.017 33.349 1.00 97.19 94 ARG A N 1
ATOM 764 C CA . ARG A 1 94 ? -11.407 -5.165 33.773 1.00 97.19 94 ARG A CA 1
ATOM 765 C C . ARG A 1 94 ? -10.298 -4.725 34.725 1.00 97.19 94 ARG A C 1
ATOM 767 O O . ARG A 1 94 ? -10.065 -5.392 35.733 1.00 97.19 94 ARG A O 1
ATOM 774 N N . ARG A 1 95 ? -9.640 -3.596 34.443 1.00 96.62 95 ARG A N 1
ATOM 775 C CA . ARG A 1 95 ? -8.577 -3.035 35.288 1.00 96.62 95 ARG A CA 1
ATOM 776 C C . ARG A 1 95 ? -9.102 -2.639 36.669 1.00 96.62 95 ARG A C 1
ATOM 778 O O . ARG A 1 95 ? -8.500 -3.027 37.668 1.00 96.62 95 ARG A O 1
ATOM 785 N N . ILE A 1 96 ? -10.243 -1.950 36.734 1.00 97.06 96 ILE A N 1
ATOM 786 C CA . ILE A 1 96 ? -10.886 -1.540 37.992 1.00 97.06 96 ILE A CA 1
ATOM 787 C C . ILE A 1 96 ? -11.312 -2.765 38.810 1.00 97.06 96 ILE A C 1
ATOM 789 O O . ILE A 1 96 ? -10.987 -2.845 39.995 1.00 97.06 96 ILE A O 1
ATOM 793 N N . LYS A 1 97 ? -11.974 -3.755 38.191 1.00 95.94 97 LYS A N 1
ATOM 794 C CA . LYS A 1 97 ? -12.379 -4.997 38.877 1.00 95.94 97 LYS A CA 1
ATOM 795 C C . LYS A 1 97 ? -11.176 -5.740 39.460 1.00 95.94 97 LYS A C 1
ATOM 797 O O . LYS A 1 97 ? -11.201 -6.126 40.627 1.00 95.94 97 LYS A O 1
ATOM 802 N N . ASN A 1 98 ? -10.105 -5.888 38.680 1.00 95.50 98 ASN A N 1
ATOM 803 C CA . ASN A 1 98 ? -8.878 -6.544 39.135 1.00 95.50 98 ASN A CA 1
ATOM 804 C C . ASN A 1 98 ? -8.209 -5.792 40.293 1.00 95.50 98 ASN A C 1
ATOM 806 O O . ASN A 1 98 ? -7.690 -6.429 41.209 1.00 95.50 98 ASN A O 1
ATOM 810 N N . GLN A 1 99 ? -8.237 -4.456 40.287 1.00 94.12 99 GLN A N 1
ATOM 811 C CA . GLN A 1 99 ? -7.701 -3.656 41.388 1.00 94.12 99 GLN A CA 1
ATOM 812 C C . GLN A 1 99 ? -8.523 -3.843 42.672 1.00 94.12 99 GLN A C 1
ATOM 814 O O . GLN A 1 99 ? -7.957 -4.126 43.724 1.00 94.12 99 GLN A O 1
ATOM 819 N N . GLN A 1 100 ? -9.855 -3.802 42.575 1.00 94.56 100 GLN A N 1
ATOM 820 C CA . GLN A 1 100 ? -10.749 -4.034 43.716 1.00 94.56 100 GLN A CA 1
ATOM 821 C C . GLN A 1 100 ? -10.575 -5.433 44.330 1.00 94.56 100 GLN A C 1
ATOM 823 O O . GLN A 1 100 ? -10.599 -5.580 45.551 1.00 94.56 100 GLN A O 1
ATOM 828 N N . LEU A 1 101 ? -10.386 -6.464 43.498 1.00 92.69 101 LEU A N 1
ATOM 829 C CA . LEU A 1 101 ? -10.088 -7.831 43.946 1.00 92.69 101 LEU A CA 1
ATOM 830 C C . LEU A 1 101 ? -8.767 -7.899 44.727 1.00 92.69 101 LEU A C 1
ATOM 832 O O . LEU A 1 101 ? -8.717 -8.497 45.804 1.00 92.69 101 LEU A O 1
ATOM 836 N N . LYS A 1 102 ? -7.711 -7.244 44.227 1.00 91.00 102 LYS A N 1
ATOM 837 C CA . LYS A 1 102 ? -6.413 -7.159 44.919 1.00 91.00 102 LYS A CA 1
ATOM 838 C C . LYS A 1 102 ? -6.526 -6.433 46.259 1.00 91.00 102 LYS A C 1
ATOM 840 O O . LYS A 1 102 ? -5.976 -6.907 47.249 1.00 91.00 102 LYS A O 1
ATOM 845 N N . ASP A 1 103 ? -7.265 -5.328 46.308 1.00 92.69 103 ASP A N 1
ATOM 846 C CA . ASP A 1 103 ? -7.433 -4.539 47.532 1.00 92.69 103 ASP A CA 1
ATOM 847 C C . ASP A 1 103 ? -8.268 -5.274 48.593 1.00 92.69 103 ASP A C 1
ATOM 849 O O . ASP A 1 103 ? -7.973 -5.162 49.780 1.00 92.69 103 ASP A O 1
ATOM 853 N N . LYS A 1 104 ? -9.270 -6.072 48.190 1.00 89.75 104 LYS A N 1
ATOM 854 C CA . LYS A 1 104 ? -10.017 -6.956 49.107 1.00 89.75 104 LYS A CA 1
ATOM 855 C C . LYS A 1 104 ? -9.143 -8.079 49.666 1.00 89.75 104 LYS A C 1
ATOM 857 O O . LYS A 1 104 ? -9.172 -8.324 50.867 1.00 89.75 104 LYS A O 1
ATOM 862 N N . THR A 1 105 ? -8.336 -8.711 48.814 1.00 84.38 105 THR A N 1
ATOM 863 C CA . THR A 1 105 ? -7.434 -9.805 49.218 1.00 84.38 105 THR A CA 1
ATOM 864 C C . THR A 1 105 ? -6.332 -9.320 50.166 1.00 84.38 105 THR A C 1
ATOM 866 O O . THR A 1 105 ? -5.915 -10.062 51.037 1.00 84.38 105 THR A O 1
ATOM 869 N N . ARG A 1 106 ? -5.878 -8.063 50.047 1.00 79.62 106 ARG A N 1
ATOM 870 C CA . ARG A 1 106 ? -4.893 -7.456 50.968 1.00 79.62 106 ARG A CA 1
ATOM 871 C C . ARG A 1 106 ? -5.454 -7.071 52.342 1.00 79.62 106 ARG A C 1
ATOM 873 O O . ARG A 1 106 ? -4.670 -6.783 53.238 1.00 79.62 106 ARG A O 1
ATOM 880 N N . LYS A 1 107 ? -6.779 -6.970 52.483 1.00 71.19 107 LYS A N 1
ATOM 881 C CA . LYS A 1 107 ? -7.464 -6.576 53.729 1.00 71.19 107 LYS A CA 1
ATOM 882 C C . LYS A 1 107 ? -8.001 -7.768 54.532 1.00 71.19 107 LYS A C 1
ATOM 884 O O . LYS A 1 107 ? -8.582 -7.541 55.589 1.00 71.19 107 LYS A O 1
ATOM 889 N N . THR A 1 108 ? -7.857 -8.984 54.009 1.00 58.28 108 THR A N 1
ATOM 890 C CA . THR A 1 1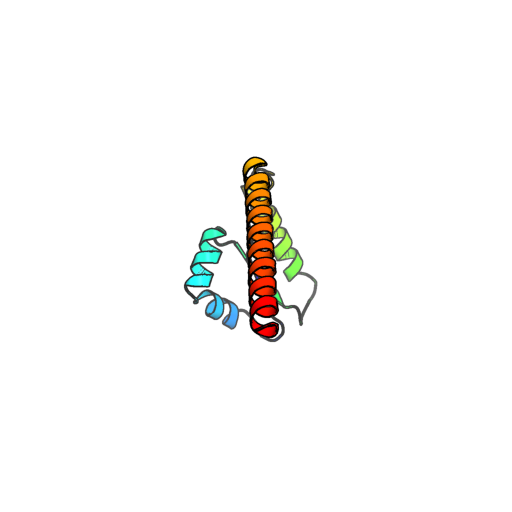08 ? -8.210 -10.251 54.671 1.00 58.28 108 THR A CA 1
ATOM 891 C C . THR A 1 108 ? -6.923 -10.921 55.123 1.00 58.28 108 THR A C 1
ATOM 893 O O . THR A 1 108 ? -6.921 -11.484 56.234 1.00 58.28 108 THR A O 1
#

Sequence (108 aa):
HMIVLFTCEDHPGDTTTQQFIENENLQWLIGKCGNRYHVLNTKNWGDGSQVTELLKKIQEMVEGN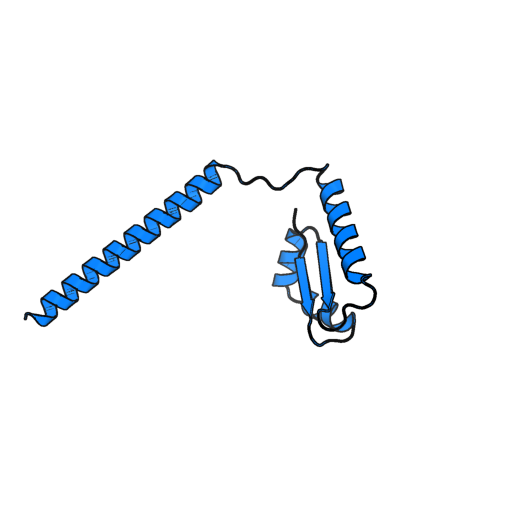RGGHYEINRDTLQQVEKKRTEQEKKADERRIKNQQLKDKTRKT